Protein AF-A0A0L6UUJ6-F1 (afdb_monomer_lite)

InterPro domains:
  IPR061502 Copia/RE1/RE2-like, N-terminal domain [PF14223] (11-104)

Secondary structure (DSSP, 8-state):
------------HHHHHHHHHHHHT---HHHHHHHHHHHHTPPP-TT-HHHHHHHHHHHHHHHHHTT----HHHHHHHHHHTS-GGGHHHHHHHHTSSS---HHHHHHHHHHHHHHTT-

Foldseek 3Di:
DDDPPPPDDPDDPVRVVVVVCCVQLPLDPVNLVVLVVLLLPLADDLVCLVVSLVSLVVSQVSNVSSPNDDDQQVSLVSSLVRDDPVCVVVSVCLVPDPDRRGNVSSSVSSVVVSVVVVD

Sequence (119 aa):
MPPFLATIPSYSSKEIWKAVKERFTSSQSSNRARIFNDFLYLTFKEDAVNSFITEVQVSIKKMIDVGIDLPQDLLAYLVLFKFPASLQLLKRQIMHSDKDLKVEFTLWTVQSCSLLGEK

Radius of gyration: 21.33 Å; chains: 1; bounding box: 76×24×46 Å

pLDDT: mean 81.52, std 12.71, range [38.31, 95.31]

Structure (mmCIF, N/CA/C/O backbone):
data_AF-A0A0L6UUJ6-F1
#
_entry.id   AF-A0A0L6UUJ6-F1
#
loop_
_atom_site.group_PDB
_atom_site.id
_atom_site.type_symbol
_atom_site.label_atom_id
_atom_site.label_alt_id
_atom_site.label_comp_id
_atom_site.label_asym_id
_atom_site.label_entity_id
_atom_site.label_seq_id
_atom_site.pdbx_PDB_ins_code
_atom_site.Cartn_x
_atom_site.Cartn_y
_atom_site.Cartn_z
_atom_site.occupancy
_atom_site.B_iso_or_equiv
_atom_site.auth_seq_id
_atom_site.auth_comp_id
_atom_site.auth_asym_id
_atom_site.auth_atom_id
_atom_site.pdbx_PDB_model_num
ATOM 1 N N . MET A 1 1 ? 53.915 -10.822 -25.917 1.00 45.84 1 MET A N 1
ATOM 2 C CA . MET A 1 1 ? 53.027 -10.482 -24.784 1.00 45.84 1 MET A CA 1
ATOM 3 C C . MET A 1 1 ? 52.347 -9.157 -25.096 1.00 45.84 1 MET A C 1
ATOM 5 O O . MET A 1 1 ? 53.073 -8.177 -25.213 1.00 45.84 1 MET A O 1
ATOM 9 N N . PRO A 1 2 ? 51.022 -9.096 -25.305 1.00 47.62 2 PRO A N 1
ATOM 10 C CA . PRO A 1 2 ? 50.325 -7.821 -25.429 1.00 47.62 2 PRO A CA 1
ATOM 11 C C . PRO A 1 2 ? 49.864 -7.328 -24.043 1.00 47.62 2 PRO A C 1
ATOM 13 O O . PRO A 1 2 ? 49.449 -8.147 -23.218 1.00 47.62 2 PRO A O 1
ATOM 16 N N . PRO A 1 3 ? 49.921 -6.016 -23.757 1.00 56.72 3 PRO A N 1
ATOM 17 C CA . PRO A 1 3 ? 49.409 -5.472 -22.511 1.00 56.72 3 PRO A CA 1
ATOM 18 C C . PRO A 1 3 ? 47.881 -5.399 -22.586 1.00 56.72 3 PRO A C 1
ATOM 20 O O . PRO A 1 3 ? 47.311 -4.620 -23.347 1.00 56.72 3 PRO A O 1
ATOM 23 N N . PHE A 1 4 ? 47.213 -6.222 -21.782 1.00 51.91 4 PHE A N 1
ATOM 24 C CA . PHE A 1 4 ? 45.779 -6.129 -21.524 1.00 51.91 4 PHE A CA 1
ATOM 25 C C . PHE A 1 4 ? 45.532 -4.992 -20.524 1.00 51.91 4 PHE A C 1
ATOM 27 O O . PHE A 1 4 ? 45.278 -5.221 -19.346 1.00 51.91 4 PHE A O 1
ATOM 34 N N . LEU A 1 5 ? 45.658 -3.742 -20.971 1.00 51.81 5 LEU A N 1
ATOM 35 C CA . LEU A 1 5 ? 45.045 -2.621 -20.263 1.00 51.81 5 LEU A CA 1
ATOM 36 C C . LEU A 1 5 ? 43.655 -2.432 -20.857 1.00 51.81 5 LEU A C 1
ATOM 38 O O . LEU A 1 5 ? 43.459 -1.657 -21.790 1.00 51.81 5 LEU A O 1
ATOM 42 N N . ALA A 1 6 ? 42.695 -3.193 -20.331 1.00 52.66 6 ALA A N 1
ATOM 43 C CA . ALA A 1 6 ? 41.287 -2.907 -20.544 1.00 52.66 6 ALA A CA 1
ATOM 44 C C . ALA A 1 6 ? 41.030 -1.468 -20.078 1.00 52.66 6 ALA A C 1
ATOM 46 O O . ALA A 1 6 ? 41.135 -1.153 -18.893 1.00 52.66 6 ALA A O 1
ATOM 47 N N . THR A 1 7 ? 40.756 -0.578 -21.028 1.00 52.84 7 THR A N 1
ATOM 48 C CA . THR A 1 7 ? 40.341 0.794 -20.754 1.00 52.84 7 THR A CA 1
ATOM 49 C C . THR A 1 7 ? 39.051 0.733 -19.941 1.00 52.84 7 THR A C 1
ATOM 51 O O . THR A 1 7 ? 38.007 0.341 -20.459 1.00 52.84 7 THR A O 1
ATOM 54 N N . ILE A 1 8 ? 39.116 1.073 -18.651 1.00 58.34 8 ILE A N 1
ATOM 55 C CA . ILE A 1 8 ? 37.911 1.269 -17.842 1.00 58.34 8 ILE A CA 1
ATOM 56 C C . ILE A 1 8 ? 37.169 2.462 -18.466 1.00 58.34 8 ILE A C 1
ATOM 58 O O . ILE A 1 8 ? 37.774 3.531 -18.579 1.00 58.34 8 ILE A O 1
ATOM 62 N N . PRO A 1 9 ? 35.904 2.320 -18.905 1.00 64.69 9 PRO A N 1
ATOM 63 C CA . PRO A 1 9 ? 35.179 3.432 -19.509 1.00 64.69 9 PRO A CA 1
ATOM 64 C C . PRO A 1 9 ? 35.070 4.583 -18.503 1.00 64.69 9 PRO A C 1
ATOM 66 O O . PRO A 1 9 ? 34.636 4.372 -17.367 1.00 64.69 9 PRO A O 1
ATOM 69 N N . SER A 1 10 ? 35.457 5.803 -18.893 1.00 69.06 10 SER A N 1
ATOM 70 C CA . SER A 1 10 ? 35.226 6.987 -18.062 1.00 69.06 10 SER A CA 1
ATOM 71 C C . SER A 1 10 ? 33.749 7.372 -18.157 1.00 69.06 10 SER A C 1
ATOM 73 O O . SER A 1 10 ? 33.346 8.119 -19.048 1.00 69.06 10 SER A O 1
ATOM 75 N N . TYR A 1 11 ? 32.920 6.829 -17.273 1.00 76.69 11 TYR A N 1
ATOM 76 C CA . TYR A 1 11 ? 31.513 7.211 -17.215 1.00 76.69 11 TYR A CA 1
ATOM 77 C C . TYR A 1 11 ? 31.378 8.642 -16.694 1.00 76.69 11 TYR A C 1
ATOM 79 O O . TYR A 1 11 ? 31.932 8.992 -15.648 1.00 76.69 11 TYR A O 1
ATOM 87 N N . SER A 1 12 ? 30.610 9.475 -17.393 1.00 86.38 12 SER A N 1
ATOM 88 C CA . SER A 1 12 ? 30.222 10.781 -16.866 1.00 86.38 12 SER A CA 1
ATOM 89 C C . SER A 1 12 ? 29.319 10.610 -15.640 1.00 86.38 12 SER A C 1
ATOM 91 O O . SER A 1 12 ? 28.561 9.642 -15.526 1.00 86.38 12 SER A O 1
ATOM 93 N N . SER A 1 13 ? 29.309 11.587 -14.730 1.00 82.12 13 SER A N 1
ATOM 94 C CA . SER A 1 13 ? 28.412 11.562 -13.561 1.00 82.12 13 SER A CA 1
ATOM 95 C C . SER A 1 13 ? 26.931 11.429 -13.953 1.00 82.12 13 SER A C 1
ATOM 97 O O . SER A 1 13 ? 26.142 10.852 -13.206 1.00 82.12 13 SER A O 1
ATOM 99 N N . LYS A 1 14 ? 26.549 11.913 -15.146 1.00 85.56 14 LYS A N 1
ATOM 100 C CA . LYS A 1 14 ? 25.193 11.769 -15.699 1.00 85.56 14 LYS A CA 1
ATOM 101 C C . LYS A 1 14 ? 24.870 10.320 -16.065 1.00 85.56 14 LYS A C 1
ATOM 103 O O . LYS A 1 14 ? 23.764 9.865 -15.784 1.00 85.56 14 LYS A O 1
ATOM 108 N N . GLU A 1 15 ? 25.813 9.599 -16.663 1.00 88.50 15 GLU A N 1
ATOM 109 C CA . GLU A 1 15 ? 25.646 8.189 -17.034 1.00 88.50 15 GLU A CA 1
ATOM 110 C C . GLU A 1 15 ? 25.612 7.287 -15.804 1.00 88.50 15 GLU A C 1
ATOM 112 O O . GLU A 1 15 ? 24.761 6.406 -15.725 1.00 88.50 15 GLU A O 1
ATOM 117 N N . ILE A 1 16 ? 26.445 7.572 -14.798 1.00 86.88 16 ILE A N 1
ATOM 118 C CA . ILE A 1 16 ? 26.404 6.871 -13.508 1.00 86.88 16 ILE A CA 1
ATOM 119 C C . ILE A 1 16 ? 25.039 7.081 -12.843 1.00 86.88 16 ILE A C 1
ATOM 121 O O . ILE A 1 16 ? 24.385 6.116 -12.454 1.00 86.88 16 ILE A O 1
ATOM 125 N N . TRP A 1 17 ? 24.561 8.326 -12.759 1.00 83.94 17 TRP A N 1
ATOM 126 C CA . TRP A 1 17 ? 23.249 8.624 -12.176 1.00 83.94 17 TRP A CA 1
ATOM 127 C C . TRP A 1 17 ? 22.096 7.976 -12.953 1.00 83.94 17 TRP A C 1
ATOM 129 O O . TRP A 1 17 ? 21.130 7.501 -12.355 1.00 83.94 17 TRP A O 1
ATOM 139 N N . LYS A 1 18 ? 22.191 7.924 -14.286 1.00 85.31 18 LYS A N 1
ATOM 140 C CA . LYS A 1 18 ? 21.217 7.238 -15.141 1.00 85.31 18 LYS A CA 1
ATOM 141 C C . LYS A 1 18 ? 21.206 5.731 -14.877 1.00 85.31 18 LYS A C 1
ATOM 143 O O . LYS A 1 18 ? 20.135 5.204 -14.603 1.00 85.31 18 L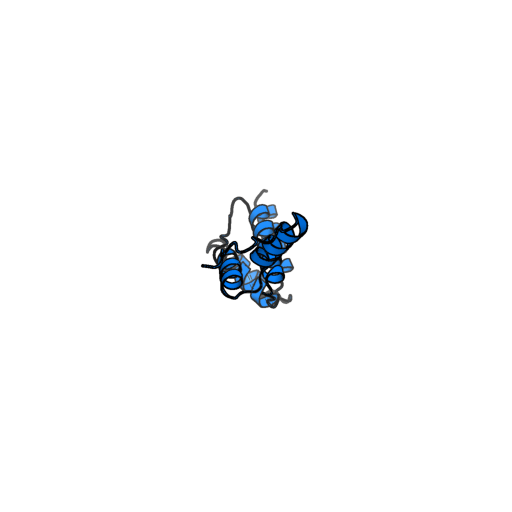YS A O 1
ATOM 148 N N . ALA A 1 19 ? 22.364 5.075 -14.871 1.00 81.69 19 ALA A N 1
ATOM 149 C CA . ALA A 1 19 ? 22.477 3.640 -14.611 1.00 81.69 19 ALA A CA 1
ATOM 150 C C . ALA A 1 19 ? 21.999 3.264 -13.197 1.00 81.69 19 ALA A C 1
ATOM 152 O O . ALA A 1 19 ? 21.345 2.240 -13.007 1.00 81.69 19 ALA A O 1
ATOM 153 N N . VAL A 1 20 ? 22.271 4.113 -12.200 1.00 78.81 20 VAL A N 1
ATOM 154 C CA . VAL A 1 20 ? 21.735 3.962 -10.839 1.00 78.81 20 VAL A CA 1
ATOM 155 C C . VAL A 1 20 ? 20.212 4.036 -10.865 1.00 78.81 20 VAL A C 1
ATOM 157 O O . VAL A 1 20 ? 19.560 3.111 -10.385 1.00 78.81 20 VAL A O 1
ATOM 160 N N . LYS A 1 21 ? 19.632 5.080 -11.471 1.00 77.62 21 LYS A N 1
ATOM 161 C CA . LYS A 1 21 ? 18.173 5.192 -11.597 1.00 77.62 21 LYS A CA 1
ATOM 162 C C . LYS A 1 21 ? 17.582 3.978 -12.302 1.00 77.62 21 LYS A C 1
ATOM 164 O O . LYS A 1 21 ? 16.724 3.342 -11.716 1.00 77.62 21 LYS A O 1
ATOM 169 N N . GLU A 1 22 ? 18.099 3.594 -13.465 1.00 79.19 22 GLU A N 1
ATOM 170 C CA . GLU A 1 22 ? 17.626 2.428 -14.226 1.00 79.19 22 GLU A CA 1
ATOM 171 C C . GLU A 1 22 ? 17.709 1.121 -13.430 1.00 79.19 22 GLU A C 1
ATOM 173 O O . GLU A 1 22 ? 16.829 0.273 -13.554 1.00 79.19 22 GLU A O 1
ATOM 178 N N . ARG A 1 23 ? 18.727 0.955 -12.576 1.00 71.19 23 ARG A N 1
ATOM 179 C CA . ARG A 1 23 ? 18.852 -0.210 -11.692 1.00 71.19 23 ARG A CA 1
ATOM 180 C C . ARG A 1 23 ? 17.814 -0.205 -10.567 1.00 71.19 23 ARG A C 1
ATOM 182 O O . ARG A 1 23 ? 17.269 -1.260 -10.255 1.00 71.19 23 ARG A O 1
ATOM 189 N N . PHE A 1 24 ? 17.535 0.948 -9.957 1.00 65.31 24 PHE A N 1
ATOM 190 C CA . PHE A 1 24 ? 16.570 1.067 -8.852 1.00 65.31 24 PHE A CA 1
ATOM 191 C C . PHE A 1 24 ? 15.109 1.168 -9.320 1.00 65.31 24 PHE A C 1
ATOM 193 O O . PHE A 1 24 ? 14.217 0.705 -8.611 1.00 65.31 24 PHE A O 1
ATOM 200 N N . THR A 1 25 ? 14.864 1.685 -10.524 1.00 66.00 25 THR A N 1
ATOM 201 C CA . THR A 1 25 ? 13.561 1.694 -11.212 1.00 66.00 25 THR A CA 1
ATOM 202 C C . THR A 1 25 ? 13.421 0.517 -12.179 1.00 66.00 25 THR A C 1
ATOM 204 O O . THR A 1 25 ? 12.563 0.526 -13.058 1.00 66.00 25 THR A O 1
ATOM 207 N N . SER A 1 26 ? 14.295 -0.488 -12.072 1.00 74.31 26 SER A N 1
ATOM 208 C CA . SER A 1 26 ? 14.299 -1.622 -12.989 1.00 74.31 26 SER A CA 1
ATOM 209 C C . SER A 1 26 ? 13.008 -2.425 -12.854 1.00 74.31 26 SER A C 1
ATOM 211 O O . SER A 1 26 ? 12.635 -2.827 -11.750 1.00 74.31 26 SER A O 1
ATOM 213 N N . SER A 1 27 ? 12.378 -2.744 -13.983 1.00 75.31 27 SER A N 1
ATOM 214 C CA . SER A 1 27 ? 11.233 -3.657 -14.072 1.00 75.31 27 SER A CA 1
ATOM 215 C C . SER A 1 27 ? 11.639 -5.140 -14.028 1.00 75.31 27 SER A C 1
ATOM 217 O O . SER A 1 27 ? 10.837 -6.024 -14.337 1.00 75.31 27 SER A O 1
ATOM 219 N N . GLN A 1 28 ? 12.884 -5.445 -13.640 1.00 84.62 28 GLN A N 1
ATOM 220 C CA . GLN A 1 28 ? 13.324 -6.820 -13.416 1.00 84.62 28 GLN A CA 1
ATOM 221 C C . GLN A 1 28 ? 12.453 -7.523 -12.368 1.00 84.62 28 GLN A C 1
ATOM 223 O O . GLN A 1 28 ? 12.009 -6.926 -11.385 1.00 84.62 28 GLN A O 1
ATOM 228 N N . SER A 1 29 ? 12.243 -8.825 -12.568 1.00 85.56 29 SER A N 1
ATOM 229 C CA . SER A 1 29 ? 11.362 -9.655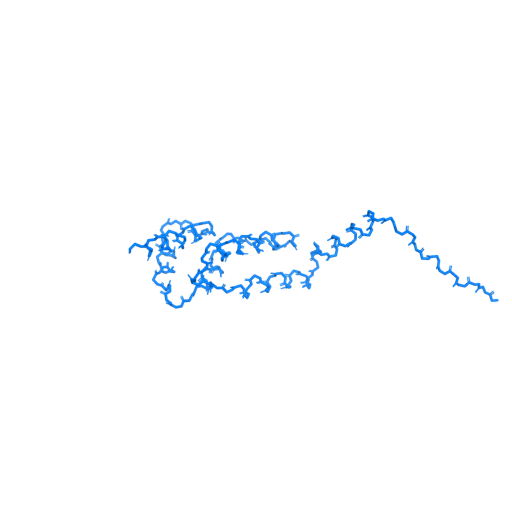 -11.740 1.00 85.56 29 SER A CA 1
ATOM 230 C C . SER A 1 29 ? 11.722 -9.623 -10.253 1.00 85.56 29 SER A C 1
ATOM 232 O O . SER A 1 29 ? 10.826 -9.536 -9.419 1.00 85.56 29 SER A O 1
ATOM 234 N N . SER A 1 30 ? 13.012 -9.626 -9.910 1.00 87.00 30 SER A N 1
ATOM 235 C CA . SER A 1 30 ? 13.486 -9.571 -8.521 1.00 87.00 30 SER A CA 1
ATOM 236 C C . SER A 1 30 ? 13.159 -8.241 -7.834 1.00 87.00 30 SER A C 1
ATOM 238 O O . SER A 1 30 ? 12.698 -8.238 -6.693 1.00 87.00 30 SER A O 1
ATOM 240 N N . ASN A 1 31 ? 13.343 -7.110 -8.524 1.00 88.94 31 ASN A N 1
ATOM 241 C CA . ASN A 1 31 ? 13.009 -5.792 -7.983 1.00 88.94 31 ASN A CA 1
ATOM 242 C C . ASN A 1 31 ? 11.493 -5.628 -7.838 1.00 88.94 31 ASN A C 1
ATOM 244 O O . ASN A 1 31 ? 11.025 -5.188 -6.792 1.00 88.94 31 ASN A O 1
ATOM 248 N N . ARG A 1 32 ? 10.727 -6.060 -8.847 1.00 91.00 32 ARG A N 1
ATOM 249 C CA . ARG A 1 32 ? 9.258 -6.093 -8.797 1.00 91.00 32 ARG A CA 1
ATOM 250 C C . ARG A 1 32 ? 8.757 -6.925 -7.617 1.00 91.00 32 ARG A C 1
ATOM 252 O O . ARG A 1 32 ? 7.955 -6.432 -6.833 1.00 91.00 32 ARG A O 1
ATOM 259 N N . ALA A 1 33 ? 9.283 -8.137 -7.436 1.00 91.88 33 ALA A N 1
ATOM 260 C CA . ALA A 1 33 ? 8.930 -8.996 -6.307 1.00 91.88 33 ALA A CA 1
ATOM 261 C C . ALA A 1 33 ? 9.261 -8.343 -4.957 1.00 91.88 33 ALA A C 1
ATOM 263 O O . ALA A 1 33 ? 8.443 -8.390 -4.045 1.00 91.88 33 ALA A O 1
ATOM 264 N N . ARG A 1 34 ? 10.422 -7.684 -4.834 1.00 93.31 34 ARG A N 1
ATOM 265 C CA . ARG A 1 34 ? 10.791 -6.944 -3.620 1.00 93.31 34 ARG A CA 1
ATOM 266 C C . ARG A 1 34 ? 9.794 -5.827 -3.309 1.00 93.31 34 ARG A C 1
ATOM 268 O O . ARG A 1 34 ? 9.262 -5.802 -2.210 1.00 93.31 34 ARG A O 1
ATOM 275 N N . ILE A 1 35 ? 9.511 -4.947 -4.271 1.00 93.94 35 ILE A N 1
ATOM 276 C CA . ILE A 1 35 ? 8.581 -3.821 -4.076 1.00 93.94 35 ILE A CA 1
ATOM 277 C C . ILE A 1 35 ? 7.166 -4.316 -3.753 1.00 93.94 35 ILE A C 1
ATOM 279 O O . ILE A 1 35 ? 6.495 -3.754 -2.888 1.00 93.94 35 ILE A O 1
ATOM 283 N N . PHE A 1 36 ? 6.719 -5.391 -4.406 1.00 94.62 36 PHE A N 1
ATOM 284 C CA . PHE A 1 36 ? 5.437 -6.011 -4.091 1.00 94.62 36 PHE A CA 1
ATOM 285 C C . PHE A 1 36 ? 5.411 -6.590 -2.672 1.00 94.62 36 PHE A C 1
ATOM 287 O O . PHE A 1 36 ? 4.452 -6.366 -1.940 1.00 94.62 36 PHE A O 1
ATOM 294 N N . ASN A 1 37 ? 6.473 -7.281 -2.251 1.00 94.69 37 ASN A N 1
ATOM 295 C CA . ASN A 1 37 ? 6.584 -7.813 -0.893 1.00 94.69 37 ASN A CA 1
ATOM 296 C C . ASN A 1 37 ? 6.601 -6.695 0.157 1.00 94.69 37 ASN A C 1
ATOM 298 O O . ASN A 1 37 ? 5.897 -6.809 1.156 1.00 94.69 37 ASN A O 1
ATOM 302 N N . ASP A 1 38 ? 7.323 -5.597 -0.084 1.00 94.31 38 ASP A N 1
ATOM 303 C CA . ASP A 1 38 ? 7.317 -4.423 0.798 1.00 94.31 38 ASP A CA 1
ATOM 304 C C . ASP A 1 38 ? 5.887 -3.880 0.976 1.00 94.31 38 ASP A C 1
ATOM 306 O O . ASP A 1 38 ? 5.469 -3.564 2.091 1.00 94.31 38 ASP A O 1
ATOM 310 N N . PHE A 1 39 ? 5.097 -3.840 -0.106 1.00 95.31 39 PHE A N 1
ATOM 311 C CA . PHE A 1 39 ? 3.678 -3.494 -0.025 1.00 95.31 39 PHE A CA 1
ATOM 312 C C . PHE A 1 39 ? 2.872 -4.536 0.757 1.00 95.31 39 PHE A C 1
ATOM 314 O O . PHE A 1 39 ? 2.068 -4.152 1.603 1.00 95.31 39 PHE A O 1
ATOM 321 N N . LEU A 1 40 ? 3.063 -5.839 0.525 1.00 93.88 40 LEU A N 1
ATOM 322 C CA . LEU A 1 40 ? 2.327 -6.904 1.220 1.00 93.88 40 LEU A CA 1
ATOM 323 C C . LEU A 1 40 ? 2.563 -6.895 2.735 1.00 93.88 40 LEU A C 1
ATOM 325 O O . LEU A 1 40 ? 1.597 -7.031 3.487 1.00 93.88 40 LEU A O 1
ATOM 329 N N . TYR A 1 41 ? 3.798 -6.660 3.179 1.00 93.62 41 TYR A N 1
ATOM 330 C CA . TYR A 1 41 ? 4.175 -6.638 4.597 1.00 93.62 41 TYR A CA 1
ATOM 331 C C . TYR A 1 41 ? 3.916 -5.305 5.306 1.00 93.62 41 TYR A C 1
ATOM 333 O O . TYR A 1 41 ? 4.161 -5.193 6.504 1.00 93.62 41 TYR A O 1
ATOM 341 N N . LEU A 1 42 ? 3.397 -4.297 4.602 1.00 93.50 42 LEU A N 1
ATOM 342 C CA . LEU A 1 42 ? 2.970 -3.043 5.215 1.00 93.50 42 LEU A CA 1
ATOM 343 C C . LEU A 1 42 ? 1.855 -3.314 6.240 1.00 93.50 42 LEU A C 1
ATOM 345 O O . LEU A 1 42 ? 0.794 -3.836 5.877 1.00 93.50 42 LEU A O 1
ATOM 349 N N . THR A 1 43 ? 2.109 -2.953 7.498 1.00 91.19 43 THR A N 1
ATOM 350 C CA . THR A 1 43 ? 1.240 -3.223 8.654 1.00 91.19 43 THR A CA 1
ATOM 351 C C . THR A 1 43 ? 0.418 -1.995 9.026 1.00 91.19 43 THR A C 1
ATOM 353 O O . THR A 1 43 ? 0.920 -0.873 9.003 1.00 91.19 43 THR A O 1
ATOM 356 N N . PHE A 1 44 ? -0.843 -2.209 9.402 1.00 89.75 44 PHE A N 1
ATOM 357 C CA . PHE A 1 44 ? -1.697 -1.149 9.929 1.00 89.75 44 PHE A CA 1
ATOM 358 C C . PHE A 1 44 ? -1.210 -0.661 11.300 1.00 89.75 44 PHE A C 1
ATOM 360 O O . PHE A 1 44 ? -0.920 -1.473 12.177 1.00 89.75 44 PHE A O 1
ATOM 367 N N . LYS A 1 45 ? -1.144 0.660 11.483 1.00 86.56 45 LYS A N 1
ATOM 368 C CA . LYS A 1 45 ? -0.756 1.314 12.741 1.00 86.56 45 LYS A CA 1
ATOM 369 C C . LYS A 1 45 ? -1.970 2.059 13.293 1.00 86.56 45 LYS A C 1
ATOM 371 O O . LYS A 1 45 ? -2.356 3.081 12.727 1.00 86.56 45 LYS A O 1
ATOM 376 N N . GLU A 1 46 ? -2.593 1.522 14.344 1.00 80.69 46 GLU A N 1
ATOM 377 C CA . GLU A 1 46 ? -3.827 2.079 14.929 1.00 80.69 46 GLU A CA 1
ATOM 378 C C . GLU A 1 46 ? -3.619 3.498 15.490 1.00 80.69 46 GLU A C 1
ATOM 380 O O . GLU A 1 46 ? -4.502 4.340 15.378 1.00 80.69 46 GLU A O 1
ATOM 385 N N . ASP A 1 47 ? -2.430 3.783 16.018 1.00 85.06 47 ASP A N 1
ATOM 386 C CA . ASP A 1 47 ? -2.010 5.068 16.585 1.00 85.06 47 ASP A CA 1
ATOM 387 C C . ASP A 1 47 ? -1.540 6.090 15.532 1.00 85.06 47 ASP A C 1
ATOM 389 O O . ASP A 1 47 ? -1.328 7.261 15.843 1.00 85.06 47 ASP A O 1
ATOM 393 N N . ALA A 1 48 ? -1.371 5.665 14.275 1.00 87.00 48 ALA A N 1
ATOM 394 C CA . ALA A 1 48 ? -0.780 6.477 13.213 1.00 87.00 48 ALA A CA 1
ATOM 395 C C . ALA A 1 48 ? -1.475 6.268 11.857 1.00 87.00 48 ALA A C 1
ATOM 397 O O . ALA A 1 48 ? -0.829 6.043 10.827 1.00 87.00 48 ALA A O 1
ATOM 398 N N . VAL A 1 49 ? -2.805 6.384 11.843 1.00 86.62 49 VAL A N 1
ATOM 399 C CA . VAL A 1 49 ? -3.652 6.166 10.657 1.00 86.62 49 VAL A CA 1
ATOM 400 C C . VAL A 1 49 ? -3.226 7.024 9.455 1.00 86.62 49 VAL A C 1
ATOM 402 O O . VAL A 1 49 ? -3.076 6.504 8.349 1.00 86.62 49 VAL A O 1
ATOM 405 N N . ASN A 1 50 ? -2.944 8.315 9.663 1.00 86.31 50 ASN A N 1
ATOM 406 C CA . ASN A 1 50 ? -2.470 9.222 8.604 1.00 86.31 50 ASN A CA 1
ATOM 407 C C . ASN A 1 50 ? -1.152 8.748 7.967 1.00 86.31 50 ASN A C 1
ATOM 409 O O . ASN A 1 50 ? -0.973 8.801 6.744 1.00 86.31 50 ASN A O 1
ATOM 413 N N . SER A 1 51 ? -0.227 8.266 8.800 1.00 90.19 51 SER A N 1
ATOM 414 C CA . SER A 1 51 ? 1.056 7.728 8.347 1.00 90.19 51 SER A CA 1
ATOM 415 C C . SER A 1 51 ? 0.839 6.459 7.533 1.00 90.19 51 SER A C 1
ATOM 417 O O . SER A 1 51 ? 1.387 6.345 6.441 1.00 90.19 51 SER A O 1
ATOM 419 N N . PHE A 1 52 ? -0.031 5.555 7.993 1.00 90.94 52 PHE A N 1
ATOM 420 C CA . PHE A 1 52 ? -0.399 4.354 7.244 1.00 90.94 52 PHE A CA 1
ATOM 421 C C . PHE A 1 52 ? -0.997 4.687 5.867 1.00 90.94 52 PHE A C 1
ATOM 423 O O . PHE A 1 52 ? -0.577 4.116 4.861 1.00 90.94 52 PHE A O 1
ATOM 430 N N . ILE A 1 53 ? -1.928 5.645 5.791 1.00 88.94 53 ILE A N 1
ATOM 431 C CA . ILE A 1 53 ? -2.529 6.090 4.521 1.00 88.94 53 ILE A CA 1
ATOM 432 C C . ILE A 1 53 ? -1.445 6.579 3.553 1.00 88.94 53 ILE A C 1
ATOM 434 O O . ILE A 1 53 ? -1.422 6.185 2.384 1.00 88.94 53 ILE A O 1
ATOM 438 N N . THR A 1 54 ? -0.517 7.395 4.050 1.00 92.44 54 THR A N 1
ATOM 439 C CA . THR A 1 54 ? 0.599 7.923 3.256 1.00 92.44 54 THR A CA 1
ATOM 440 C C . THR A 1 54 ? 1.531 6.802 2.790 1.00 92.44 54 THR A C 1
ATOM 442 O O . THR A 1 54 ? 1.893 6.748 1.614 1.00 92.44 54 THR A O 1
ATOM 445 N N . GLU A 1 55 ? 1.889 5.873 3.678 1.00 94.12 55 GLU A N 1
ATOM 446 C CA . GLU A 1 55 ? 2.734 4.714 3.368 1.00 94.12 55 GLU A CA 1
ATOM 447 C C . GLU A 1 55 ? 2.096 3.832 2.279 1.00 94.12 55 GLU A C 1
ATOM 449 O O . GLU A 1 55 ? 2.786 3.417 1.342 1.00 94.12 55 GLU A O 1
ATOM 454 N N . VAL A 1 56 ? 0.779 3.600 2.339 1.00 93.62 56 VAL A N 1
ATOM 455 C CA . VAL A 1 56 ? 0.025 2.861 1.313 1.00 93.62 56 VAL A CA 1
ATOM 456 C C . VAL A 1 56 ? 0.075 3.586 -0.032 1.00 93.62 56 VAL A C 1
ATOM 458 O O . VAL A 1 56 ? 0.434 2.974 -1.039 1.00 93.62 56 VAL A O 1
ATOM 461 N N . GLN A 1 57 ? -0.220 4.888 -0.070 1.00 93.25 57 GLN A N 1
ATOM 462 C CA . GLN A 1 57 ? -0.194 5.675 -1.311 1.00 93.25 57 GLN A CA 1
ATOM 463 C C . GLN A 1 57 ? 1.199 5.704 -1.954 1.00 93.25 57 GLN A C 1
ATOM 465 O O . GLN A 1 57 ? 1.332 5.537 -3.168 1.00 93.25 57 GLN A O 1
ATOM 470 N N . VAL A 1 58 ? 2.249 5.892 -1.149 1.00 94.50 58 VAL A N 1
ATOM 471 C CA . VAL A 1 58 ? 3.643 5.873 -1.618 1.00 94.50 58 VAL A CA 1
ATOM 472 C C . VAL A 1 58 ? 4.019 4.492 -2.152 1.00 94.50 58 VAL A C 1
ATOM 474 O O . VAL A 1 58 ? 4.674 4.395 -3.188 1.00 94.50 58 VAL A O 1
ATOM 477 N N . SER A 1 59 ? 3.593 3.422 -1.484 1.00 94.62 59 SER A N 1
ATOM 478 C CA . SER A 1 59 ? 3.895 2.052 -1.908 1.00 94.62 59 SER A CA 1
ATOM 479 C C . SER A 1 59 ? 3.190 1.679 -3.213 1.00 94.62 59 SER A C 1
ATOM 481 O O . SER A 1 59 ? 3.805 1.055 -4.073 1.00 94.62 59 SER A O 1
ATOM 483 N N . ILE A 1 60 ? 1.948 2.131 -3.419 1.00 94.00 60 ILE A N 1
ATOM 484 C CA . ILE A 1 60 ? 1.234 1.962 -4.695 1.00 94.00 60 ILE A CA 1
ATOM 485 C C . ILE A 1 60 ? 1.968 2.679 -5.832 1.00 94.00 60 ILE A C 1
ATOM 487 O O . ILE A 1 60 ? 2.190 2.079 -6.880 1.00 94.00 60 ILE A O 1
ATOM 491 N N . LYS A 1 61 ? 2.424 3.921 -5.618 1.00 93.25 61 LYS A N 1
ATOM 492 C CA . LYS A 1 61 ? 3.229 4.642 -6.622 1.00 93.25 61 LYS A CA 1
ATOM 493 C C . LYS A 1 61 ? 4.509 3.883 -6.977 1.00 93.25 61 LYS A C 1
ATOM 495 O O . LYS A 1 61 ? 4.779 3.673 -8.152 1.00 93.25 61 LYS A O 1
ATOM 500 N N . LYS A 1 62 ? 5.237 3.378 -5.974 1.00 92.12 62 LYS A N 1
ATOM 501 C CA . LYS A 1 62 ? 6.448 2.568 -6.194 1.00 92.12 62 LYS A CA 1
ATOM 502 C C . LYS A 1 62 ? 6.175 1.292 -6.991 1.00 92.12 62 LYS A C 1
ATOM 504 O O . LYS A 1 62 ? 7.011 0.908 -7.801 1.00 92.12 62 LYS A O 1
ATOM 509 N N . MET A 1 63 ? 5.038 0.627 -6.762 1.00 94.19 63 MET A N 1
ATOM 510 C CA . MET A 1 63 ? 4.624 -0.541 -7.550 1.00 94.19 63 MET A CA 1
ATOM 511 C C . MET A 1 63 ? 4.424 -0.170 -9.025 1.00 94.19 63 MET A C 1
ATOM 513 O O . MET A 1 63 ? 4.981 -0.839 -9.897 1.00 94.19 63 MET A O 1
ATOM 517 N N . ILE A 1 64 ? 3.719 0.931 -9.299 1.00 91.62 64 ILE A N 1
ATOM 518 C CA . ILE A 1 64 ? 3.506 1.440 -10.662 1.00 91.62 64 ILE A CA 1
ATOM 519 C C . ILE A 1 64 ? 4.847 1.787 -11.324 1.00 91.62 64 ILE A C 1
ATOM 521 O O . ILE A 1 64 ? 5.089 1.372 -12.457 1.00 91.62 64 ILE A O 1
ATOM 525 N N . ASP A 1 65 ? 5.755 2.449 -10.600 1.00 89.44 65 ASP A N 1
ATOM 526 C CA . ASP A 1 65 ? 7.078 2.848 -11.104 1.00 89.44 65 ASP A CA 1
ATOM 527 C C . ASP A 1 65 ? 7.939 1.654 -11.563 1.00 89.44 65 ASP A C 1
ATOM 529 O O . ASP A 1 65 ? 8.786 1.805 -12.444 1.00 89.44 65 ASP A O 1
ATOM 533 N N . VAL A 1 66 ? 7.725 0.456 -11.001 1.00 90.25 66 VAL A N 1
ATOM 534 C CA . VAL A 1 66 ? 8.413 -0.785 -11.413 1.00 90.25 66 VAL A CA 1
ATOM 535 C C . VAL A 1 66 ? 7.582 -1.664 -12.361 1.00 90.25 66 VAL A C 1
ATOM 537 O O . VAL A 1 66 ? 7.972 -2.797 -12.657 1.00 90.25 66 VAL A O 1
ATOM 540 N N . GLY A 1 67 ? 6.447 -1.168 -12.861 1.00 89.44 67 GLY A N 1
ATOM 541 C CA . GLY A 1 67 ? 5.576 -1.876 -13.807 1.00 89.44 67 GLY A CA 1
ATOM 542 C C . GLY A 1 67 ? 4.664 -2.923 -13.159 1.00 89.44 67 GLY A C 1
ATOM 543 O O . GLY A 1 67 ? 4.385 -3.970 -13.750 1.00 89.44 67 GLY A O 1
ATOM 544 N N . ILE A 1 68 ? 4.250 -2.700 -11.913 1.00 92.56 68 ILE A N 1
ATOM 545 C CA . ILE A 1 68 ? 3.177 -3.445 -11.248 1.00 92.56 68 ILE A CA 1
ATOM 546 C C . ILE A 1 68 ? 1.963 -2.521 -11.193 1.00 92.56 68 ILE A C 1
ATOM 548 O O . ILE A 1 68 ? 1.830 -1.707 -10.282 1.00 92.56 68 ILE A O 1
ATOM 552 N N . ASP A 1 69 ? 1.097 -2.648 -12.193 1.00 93.12 69 ASP A N 1
ATOM 553 C CA . ASP A 1 69 ? -0.169 -1.926 -12.264 1.00 93.12 69 ASP A CA 1
ATOM 554 C C . ASP A 1 69 ? -1.308 -2.900 -11.949 1.00 93.12 69 ASP A C 1
ATOM 556 O O . ASP A 1 69 ? -1.529 -3.872 -12.677 1.00 93.12 69 ASP A O 1
ATOM 560 N N . LEU A 1 70 ? -1.954 -2.700 -10.801 1.00 92.44 70 LEU A N 1
ATOM 561 C CA . LEU A 1 70 ? -3.031 -3.553 -10.310 1.00 92.44 70 LEU A CA 1
ATOM 562 C C . LEU A 1 70 ? -4.363 -2.795 -10.375 1.00 92.44 70 LEU A C 1
ATOM 564 O O . LEU A 1 70 ? -4.408 -1.617 -10.012 1.00 92.44 70 LEU A O 1
ATOM 568 N N . PRO A 1 71 ? -5.462 -3.475 -10.742 1.00 92.56 71 PRO A N 1
ATOM 569 C CA . PRO A 1 71 ? -6.812 -2.936 -10.624 1.00 92.56 71 PRO A CA 1
ATOM 570 C C . PRO A 1 71 ? -7.108 -2.338 -9.236 1.00 92.56 71 PRO A C 1
ATOM 572 O O . PRO A 1 71 ? -6.661 -2.851 -8.203 1.00 92.56 71 PRO A O 1
ATOM 575 N N . GLN A 1 72 ? -7.864 -1.235 -9.204 1.00 87.56 72 GLN A N 1
ATOM 576 C CA . GLN A 1 72 ? -8.128 -0.483 -7.967 1.00 87.56 72 GLN A CA 1
ATOM 577 C C . GLN A 1 72 ? -8.899 -1.285 -6.913 1.00 87.56 72 GLN A C 1
ATOM 579 O O . GLN A 1 72 ? -8.674 -1.086 -5.721 1.00 87.56 72 GLN A O 1
ATOM 584 N N . ASP A 1 73 ? -9.783 -2.177 -7.342 1.00 85.12 73 ASP A N 1
ATOM 585 C CA . ASP A 1 73 ? -10.557 -3.089 -6.501 1.00 85.12 73 ASP A CA 1
ATOM 586 C C . ASP A 1 73 ? -9.658 -4.125 -5.819 1.00 85.12 73 ASP A C 1
ATOM 588 O O . ASP A 1 73 ? -9.754 -4.325 -4.606 1.00 85.12 73 ASP A O 1
ATOM 592 N N . LEU A 1 74 ? -8.705 -4.706 -6.553 1.00 90.75 74 LEU A N 1
ATOM 593 C CA . LEU A 1 74 ? -7.708 -5.613 -5.980 1.00 90.75 74 LEU A CA 1
ATOM 594 C C . LEU A 1 74 ? -6.794 -4.893 -4.987 1.00 90.75 74 LEU A C 1
ATOM 596 O O . LEU A 1 74 ? -6.524 -5.418 -3.906 1.00 90.75 74 LEU A O 1
ATOM 600 N N . LEU A 1 75 ? -6.345 -3.676 -5.307 1.00 91.75 75 LEU A N 1
ATOM 601 C CA . LEU A 1 75 ? -5.556 -2.867 -4.374 1.00 91.75 75 LEU A CA 1
ATOM 602 C C . LEU A 1 75 ? -6.347 -2.531 -3.106 1.00 91.75 75 LEU A C 1
ATOM 604 O O . LEU A 1 75 ? -5.811 -2.637 -2.003 1.00 91.75 75 LEU A O 1
ATOM 608 N N . ALA A 1 76 ? -7.617 -2.153 -3.242 1.00 88.88 76 ALA A N 1
ATOM 609 C CA . ALA A 1 76 ? -8.485 -1.863 -2.109 1.00 88.88 76 ALA A CA 1
ATOM 610 C C . ALA A 1 76 ? -8.683 -3.100 -1.223 1.00 88.88 76 ALA A C 1
ATOM 612 O O . ALA A 1 76 ? -8.555 -3.011 -0.002 1.00 88.88 76 ALA A O 1
ATOM 613 N N . TYR A 1 77 ? -8.893 -4.266 -1.834 1.00 89.69 77 TYR A N 1
ATOM 614 C CA . TYR A 1 77 ? -8.970 -5.537 -1.124 1.00 89.69 77 TYR A CA 1
ATOM 615 C C . TYR A 1 77 ? -7.669 -5.843 -0.366 1.00 89.69 77 TYR A C 1
ATOM 617 O O . TYR A 1 77 ? -7.703 -6.125 0.829 1.00 89.69 77 TYR A O 1
ATOM 625 N N . LEU A 1 78 ? -6.502 -5.690 -1.001 1.00 91.81 78 LEU A N 1
ATOM 626 C CA . LEU A 1 78 ? -5.203 -5.885 -0.342 1.00 91.81 78 LEU A CA 1
ATOM 627 C C . LEU A 1 78 ? -4.995 -4.936 0.846 1.00 91.81 78 LEU A C 1
ATOM 629 O O . LEU A 1 78 ? -4.430 -5.345 1.859 1.00 91.81 78 LEU A O 1
ATOM 633 N N . VAL A 1 79 ? -5.463 -3.688 0.755 1.00 91.38 79 VAL A N 1
ATOM 634 C CA . VAL A 1 79 ? -5.413 -2.731 1.871 1.00 91.38 79 VAL A CA 1
ATOM 635 C C . VAL A 1 79 ? -6.354 -3.153 3.001 1.00 91.38 79 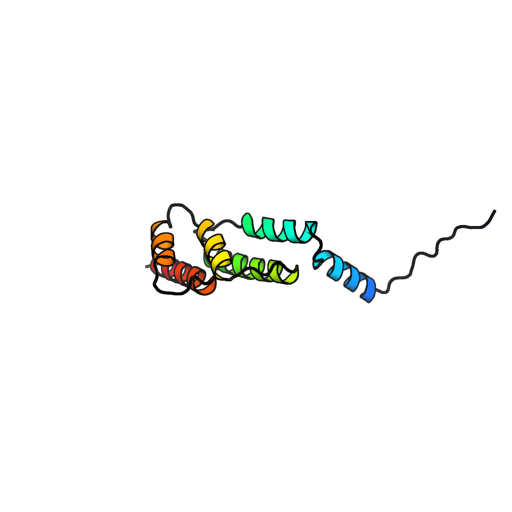VAL A C 1
ATOM 637 O O . VAL A 1 79 ? -5.939 -3.158 4.158 1.00 91.38 79 VAL A O 1
ATOM 640 N N . LEU A 1 80 ? -7.581 -3.581 2.692 1.00 88.94 80 LEU A N 1
ATOM 641 C CA . LEU A 1 80 ? -8.532 -4.086 3.690 1.00 88.94 80 LEU A CA 1
ATOM 642 C C . LEU A 1 80 ? -7.990 -5.300 4.452 1.00 88.94 80 LEU A C 1
ATOM 644 O O . LEU A 1 80 ? -8.231 -5.439 5.653 1.00 88.94 80 LEU A O 1
ATOM 648 N N . PHE A 1 81 ? -7.227 -6.174 3.795 1.00 89.38 81 PHE A N 1
ATOM 649 C CA . PHE A 1 81 ? -6.613 -7.333 4.453 1.00 89.38 81 PHE A CA 1
ATOM 650 C C . PHE A 1 81 ? -5.619 -6.949 5.547 1.00 89.38 81 PHE A C 1
ATOM 652 O O . PHE A 1 81 ? -5.435 -7.719 6.487 1.00 89.38 81 PHE A O 1
ATOM 659 N N . LYS A 1 82 ? -5.057 -5.739 5.488 1.00 90.06 82 LYS A N 1
ATOM 660 C CA . LYS A 1 82 ? -4.089 -5.242 6.471 1.00 90.06 82 LYS A CA 1
ATOM 661 C C . LYS A 1 82 ? -4.721 -4.822 7.787 1.00 90.06 82 LYS A C 1
ATOM 663 O O . LYS A 1 82 ? -3.995 -4.711 8.771 1.00 90.06 82 LYS A O 1
ATOM 668 N N . PHE A 1 83 ? -6.033 -4.559 7.835 1.00 88.88 83 PHE A N 1
ATOM 669 C CA . PHE A 1 83 ? -6.610 -4.071 9.087 1.00 88.88 83 PHE A CA 1
ATOM 670 C C . PHE A 1 83 ? -6.708 -5.190 10.129 1.00 88.88 83 PHE A C 1
ATOM 672 O O . PHE A 1 83 ? -7.053 -6.330 9.781 1.00 88.88 83 PHE A O 1
ATOM 679 N N . PRO A 1 84 ? -6.468 -4.866 11.406 1.00 89.00 84 PRO A N 1
ATOM 680 C CA . PRO A 1 84 ? -6.612 -5.798 12.512 1.00 89.00 84 PRO A CA 1
ATOM 681 C C . PRO A 1 84 ? -8.058 -6.276 12.698 1.00 89.00 84 PRO A C 1
ATOM 683 O O . PRO A 1 84 ? -9.015 -5.742 12.129 1.00 89.00 84 PRO A O 1
ATOM 686 N N . ALA A 1 85 ? -8.220 -7.310 13.528 1.00 86.44 85 ALA A N 1
ATOM 687 C CA . ALA A 1 85 ? -9.526 -7.875 13.858 1.00 86.44 85 ALA A CA 1
ATOM 688 C C . ALA A 1 85 ? -10.457 -6.874 14.580 1.00 86.44 85 ALA A C 1
ATOM 690 O O . ALA A 1 85 ? -11.677 -6.993 14.481 1.00 86.44 85 ALA A O 1
ATOM 691 N N . SER A 1 86 ? -9.896 -5.861 15.244 1.00 84.50 86 SER A N 1
ATOM 692 C CA . SER A 1 86 ? -10.634 -4.743 15.851 1.00 84.50 86 SER A CA 1
ATOM 693 C C . SER A 1 86 ? -11.484 -3.975 14.827 1.00 84.50 86 SER A C 1
ATOM 695 O O . SER A 1 86 ? -12.566 -3.498 15.157 1.00 84.50 86 SER A O 1
ATOM 697 N N . LEU A 1 87 ? -11.062 -3.924 13.557 1.00 84.56 87 LEU A N 1
ATOM 698 C CA . LEU A 1 87 ? -11.732 -3.182 12.481 1.00 84.56 87 LEU A CA 1
ATOM 699 C C . LEU A 1 87 ? -12.605 -4.061 11.567 1.00 84.56 87 LEU A C 1
ATOM 701 O O . LEU A 1 87 ? -12.952 -3.661 10.456 1.00 84.56 87 LEU A O 1
ATOM 705 N N . GLN A 1 88 ? -12.994 -5.264 12.000 1.00 83.94 88 GLN A N 1
ATOM 706 C CA . GLN A 1 88 ? -13.790 -6.188 11.172 1.00 83.94 88 GLN A CA 1
ATOM 707 C C . GLN A 1 88 ? -15.160 -5.627 10.775 1.00 83.94 88 GLN A C 1
ATOM 709 O O . GLN A 1 88 ? -15.624 -5.862 9.658 1.00 83.94 88 GLN A O 1
ATOM 714 N N . LEU A 1 89 ? -15.799 -4.853 11.657 1.00 84.69 89 LEU A N 1
ATOM 715 C CA . LEU A 1 89 ? -17.066 -4.197 11.335 1.00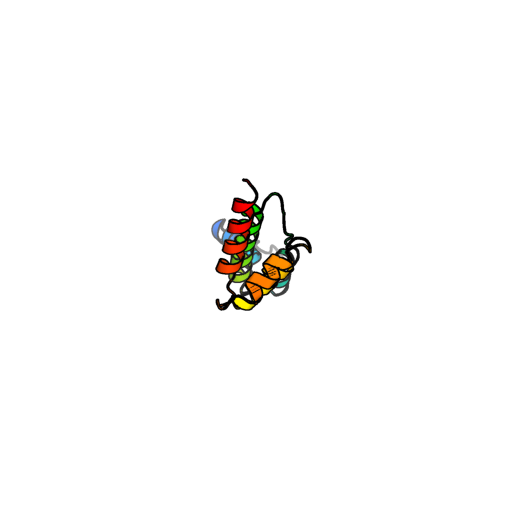 84.69 89 LEU A CA 1
ATOM 716 C C . LEU A 1 89 ? -16.888 -3.182 10.197 1.00 84.69 89 LEU A C 1
ATOM 718 O O . LEU A 1 89 ? -17.671 -3.181 9.249 1.00 84.69 89 LEU A O 1
ATOM 722 N N . LEU A 1 90 ? -15.812 -2.394 10.254 1.00 83.31 90 LEU A N 1
ATOM 723 C CA . LEU A 1 90 ? -15.460 -1.425 9.221 1.00 83.31 90 LEU A CA 1
ATOM 724 C C . LEU A 1 90 ? -15.174 -2.113 7.881 1.00 83.31 90 LEU A C 1
ATOM 726 O O . LEU A 1 90 ? -15.700 -1.695 6.852 1.00 83.31 90 LEU A O 1
ATOM 730 N N . LYS A 1 91 ? -14.409 -3.218 7.893 1.00 84.69 91 LYS A N 1
ATOM 731 C CA . LYS A 1 91 ? -14.177 -4.039 6.691 1.00 84.69 91 LYS A CA 1
ATOM 732 C C . LYS A 1 91 ? -15.496 -4.458 6.049 1.00 84.69 91 LYS A C 1
ATOM 734 O O . LYS A 1 91 ? -15.665 -4.305 4.845 1.00 84.69 91 LYS A O 1
ATOM 739 N N . ARG A 1 92 ? -16.438 -4.958 6.854 1.00 84.19 92 ARG A N 1
ATOM 740 C CA . ARG A 1 92 ? -17.758 -5.397 6.386 1.00 84.19 92 ARG A CA 1
ATOM 741 C C . ARG A 1 92 ? -18.551 -4.238 5.776 1.00 84.19 92 ARG A C 1
ATOM 743 O O . ARG A 1 92 ? -19.119 -4.405 4.704 1.00 84.19 92 ARG A O 1
ATOM 750 N N . GLN A 1 93 ? -18.556 -3.069 6.413 1.00 82.06 93 GLN A N 1
ATOM 751 C CA . GLN A 1 93 ? -19.244 -1.881 5.892 1.00 82.06 93 GLN A CA 1
ATOM 752 C C . GLN A 1 93 ? -18.676 -1.415 4.549 1.00 82.06 93 GLN A C 1
ATOM 754 O O . GLN A 1 93 ? -19.445 -1.078 3.656 1.00 82.06 93 GLN A O 1
ATOM 759 N N . ILE A 1 94 ? -17.351 -1.428 4.391 1.00 83.31 94 ILE A N 1
ATOM 760 C CA . ILE A 1 94 ? -16.697 -1.049 3.132 1.00 83.31 94 ILE A CA 1
ATOM 761 C C . ILE A 1 94 ? -17.012 -2.077 2.034 1.00 83.31 94 ILE A C 1
ATOM 763 O O . ILE A 1 94 ? -17.392 -1.696 0.931 1.00 83.31 94 ILE A O 1
ATOM 767 N N . MET A 1 95 ? -16.913 -3.374 2.346 1.00 82.31 95 MET A N 1
ATOM 768 C CA . MET A 1 95 ? -17.157 -4.472 1.396 1.00 82.31 95 MET A CA 1
ATOM 769 C C . MET A 1 95 ? -18.608 -4.563 0.911 1.00 82.31 95 MET A C 1
ATOM 771 O O . MET A 1 95 ? -18.840 -4.991 -0.214 1.00 82.31 95 MET A O 1
ATOM 775 N N . HIS A 1 96 ? -19.575 -4.204 1.756 1.00 79.12 96 HIS A N 1
ATOM 776 C CA . HIS A 1 96 ? -21.003 -4.229 1.419 1.00 79.12 96 HIS A CA 1
ATOM 777 C C . HIS A 1 96 ? -21.570 -2.846 1.095 1.00 79.12 96 HIS A C 1
ATOM 779 O O . HIS A 1 96 ? -22.787 -2.686 1.054 1.00 79.12 96 HIS A O 1
ATOM 785 N N . SER A 1 97 ? -20.723 -1.834 0.902 1.00 75.50 97 SER A N 1
ATOM 786 C CA . SER A 1 97 ? -21.213 -0.553 0.403 1.00 75.50 97 SER A CA 1
ATOM 787 C C . SER A 1 97 ? -21.608 -0.698 -1.068 1.00 75.50 97 SER A C 1
ATOM 789 O O . SER A 1 97 ? -20.885 -1.336 -1.827 1.00 75.50 97 SER A O 1
ATOM 791 N N . ASP A 1 98 ? -22.689 -0.046 -1.499 1.00 66.31 98 ASP A N 1
ATOM 792 C CA . ASP A 1 98 ? -23.096 0.018 -2.917 1.00 66.31 98 ASP A CA 1
ATOM 793 C C . ASP A 1 98 ? -22.132 0.857 -3.791 1.00 66.31 98 ASP A C 1
ATOM 795 O O . ASP A 1 98 ? -22.459 1.250 -4.910 1.00 66.31 98 ASP A O 1
ATOM 799 N N . LYS A 1 99 ? -20.948 1.198 -3.270 1.00 73.38 99 LYS A N 1
ATOM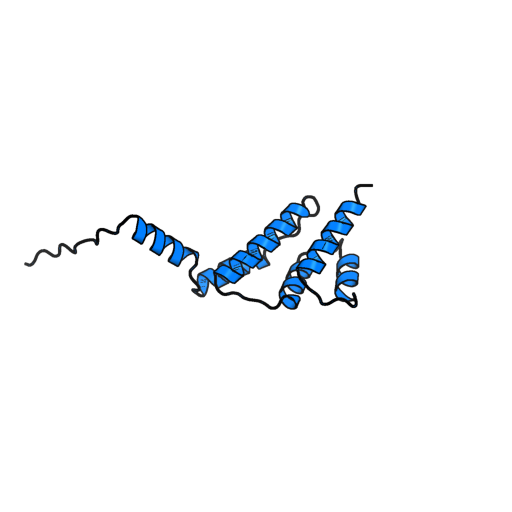 800 C CA . LYS A 1 99 ? -19.928 1.992 -3.954 1.00 73.38 99 LYS A CA 1
ATOM 801 C C . LYS A 1 99 ? -18.857 1.071 -4.518 1.00 73.38 99 LYS A C 1
ATOM 803 O O . LYS A 1 99 ? -18.436 0.128 -3.852 1.00 73.38 99 LYS A O 1
ATOM 808 N N . ASP A 1 100 ? -18.352 1.413 -5.703 1.00 74.94 100 ASP A N 1
ATOM 809 C CA . ASP A 1 100 ? -17.193 0.736 -6.283 1.00 74.94 100 ASP A CA 1
ATOM 810 C C . ASP A 1 100 ? -16.036 0.705 -5.280 1.00 74.94 100 ASP A C 1
ATOM 812 O O . ASP A 1 100 ? -15.597 1.746 -4.770 1.00 74.94 100 ASP A O 1
ATOM 816 N N . LEU A 1 101 ? -15.522 -0.495 -5.017 1.00 75.00 101 LEU A N 1
ATOM 817 C CA . LEU A 1 101 ? -14.424 -0.689 -4.090 1.00 75.00 101 LEU A CA 1
ATOM 818 C C . LEU A 1 101 ? -13.146 -0.082 -4.684 1.00 75.00 101 LEU A C 1
ATOM 820 O O . LEU A 1 101 ? -12.504 -0.657 -5.557 1.00 75.00 101 LEU A O 1
ATOM 824 N N . LYS A 1 102 ? -12.782 1.108 -4.206 1.00 80.12 102 LYS A N 1
ATOM 825 C CA . LYS A 1 102 ? -11.579 1.840 -4.621 1.00 80.12 102 LYS A CA 1
ATOM 826 C C . LYS A 1 102 ? -10.671 2.091 -3.427 1.00 80.12 102 LYS A C 1
ATOM 828 O O . LYS A 1 102 ? -11.132 2.255 -2.292 1.00 80.12 102 LYS A O 1
ATOM 833 N N . VAL A 1 103 ? -9.366 2.169 -3.690 1.00 75.12 103 VAL A N 1
ATOM 834 C CA . VAL A 1 103 ? -8.352 2.472 -2.665 1.00 75.12 103 VAL A CA 1
ATOM 835 C C . VAL A 1 103 ? -8.679 3.789 -1.968 1.00 75.12 103 VAL A C 1
ATOM 837 O O . VAL A 1 103 ? -8.657 3.861 -0.745 1.00 75.12 103 VAL A O 1
ATOM 840 N N . GLU A 1 104 ? -9.057 4.810 -2.736 1.00 80.25 104 GLU A N 1
ATOM 841 C CA . GLU A 1 104 ? -9.433 6.121 -2.206 1.00 80.25 104 GLU A CA 1
ATOM 842 C C . GLU A 1 104 ? -10.619 6.035 -1.238 1.00 80.25 104 GLU A C 1
ATOM 844 O O . GLU A 1 104 ? -10.542 6.560 -0.130 1.00 80.25 104 GLU A O 1
ATOM 849 N N . PHE A 1 105 ? -11.675 5.300 -1.603 1.00 76.62 105 PHE A N 1
ATOM 850 C CA . 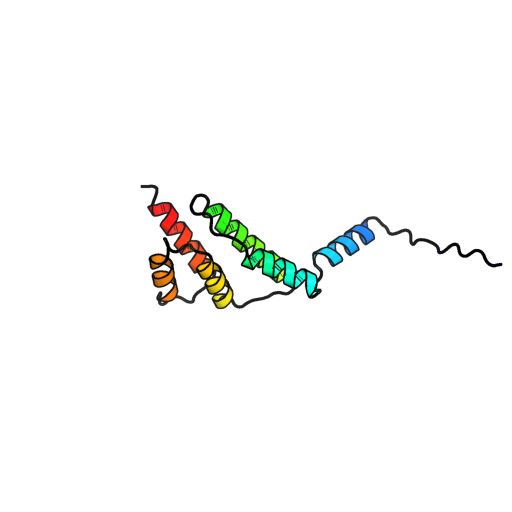PHE A 1 105 ? -12.841 5.105 -0.739 1.00 76.62 105 PHE A CA 1
ATOM 851 C C . PHE A 1 105 ? -12.480 4.371 0.561 1.00 76.62 105 PHE A C 1
ATOM 853 O O . PHE A 1 105 ? -12.934 4.748 1.643 1.00 76.62 105 PHE A O 1
ATOM 860 N N . THR A 1 106 ? -11.613 3.361 0.466 1.00 73.12 106 THR A N 1
ATOM 861 C CA . THR A 1 106 ? -11.128 2.594 1.621 1.00 73.12 106 THR A CA 1
ATOM 862 C C . THR A 1 106 ? -10.335 3.488 2.577 1.00 73.12 106 THR A C 1
ATOM 864 O O . THR A 1 106 ? -10.623 3.519 3.772 1.00 73.12 106 THR A O 1
ATOM 867 N N . LEU A 1 107 ? -9.376 4.263 2.060 1.00 80.44 107 LEU A N 1
ATOM 868 C CA . LEU A 1 107 ? -8.537 5.159 2.865 1.00 80.44 107 LEU A CA 1
ATOM 869 C C . LEU A 1 107 ? -9.348 6.312 3.475 1.00 80.44 107 LEU A C 1
ATOM 871 O O . LEU A 1 107 ? -9.166 6.638 4.646 1.00 80.44 107 LEU A O 1
ATOM 875 N N . TRP A 1 108 ? -10.286 6.885 2.717 1.00 80.12 108 TRP A N 1
ATOM 876 C CA . TRP A 1 108 ? -11.176 7.945 3.196 1.00 80.12 108 TRP A CA 1
ATOM 877 C C . TRP A 1 108 ? -12.071 7.481 4.352 1.00 80.12 108 TRP A C 1
ATOM 879 O O . TRP A 1 108 ? -12.250 8.197 5.341 1.00 80.12 108 TRP A O 1
ATOM 889 N N . THR A 1 109 ? -12.609 6.265 4.249 1.00 77.06 109 THR A N 1
ATOM 890 C CA . THR A 1 109 ? -13.489 5.695 5.276 1.00 77.06 109 THR A CA 1
ATOM 891 C C . THR A 1 109 ? -12.726 5.455 6.580 1.00 77.06 109 THR A C 1
ATOM 893 O O . THR A 1 109 ? -13.201 5.825 7.653 1.00 77.06 109 THR A O 1
ATOM 896 N N . VAL A 1 110 ? -11.504 4.920 6.494 1.00 80.56 110 VAL A N 1
ATOM 897 C CA . VAL A 1 110 ? -10.622 4.729 7.658 1.00 80.56 110 VAL A CA 1
ATOM 898 C C . VAL A 1 110 ? -10.295 6.056 8.337 1.00 80.56 110 VAL A C 1
ATOM 900 O O . VAL A 1 110 ? -10.410 6.163 9.557 1.00 80.56 110 VAL A O 1
ATOM 903 N N . GLN A 1 111 ? -9.938 7.077 7.554 1.00 80.69 111 GLN A N 1
ATOM 904 C CA . GLN A 1 111 ? -9.636 8.404 8.083 1.00 80.69 111 GLN A CA 1
ATOM 905 C C . GLN A 1 111 ? -10.831 8.998 8.835 1.00 80.69 111 GLN A C 1
ATOM 907 O O . GLN A 1 111 ? -10.682 9.531 9.932 1.00 80.69 111 GLN A O 1
ATOM 912 N N . SER A 1 112 ? -12.029 8.875 8.262 1.00 77.88 112 SER A N 1
ATOM 913 C CA . SER A 1 112 ? -13.256 9.416 8.849 1.00 77.88 112 SER A CA 1
ATOM 914 C C . SER A 1 112 ? -13.619 8.730 10.170 1.00 77.88 112 SER A C 1
ATOM 916 O O . SER A 1 112 ? -14.033 9.402 11.109 1.00 77.88 112 SER A O 1
ATOM 918 N N . CYS A 1 113 ? -13.413 7.414 10.286 1.00 72.94 113 CYS A N 1
ATOM 919 C CA . CYS A 1 113 ? -13.612 6.690 11.545 1.00 72.94 113 CYS A CA 1
ATOM 920 C C . CYS A 1 113 ? -12.575 7.059 12.614 1.00 72.94 113 CYS A C 1
ATOM 922 O O . CYS A 1 113 ? -12.945 7.200 13.777 1.00 72.94 113 CYS A O 1
ATOM 924 N N . SER A 1 114 ? -11.310 7.267 12.232 1.00 70.69 114 SER A N 1
ATOM 925 C CA . SER A 1 114 ? -10.268 7.722 13.164 1.00 70.69 114 SER A CA 1
ATOM 926 C C . SER A 1 114 ? -10.592 9.095 13.759 1.00 70.69 114 SER A C 1
ATOM 928 O O . SER A 1 114 ? -10.424 9.296 14.955 1.00 70.69 114 SER A O 1
ATOM 930 N N . LEU A 1 115 ? -11.106 10.025 12.946 1.00 60.34 115 LEU A N 1
ATOM 931 C CA . LEU A 1 115 ? -11.464 11.383 13.381 1.00 60.34 115 LEU A CA 1
ATOM 932 C C . LEU A 1 115 ? -12.721 11.438 14.270 1.00 60.34 115 LEU A C 1
ATOM 934 O O . LEU A 1 115 ? -12.936 12.421 14.976 1.00 60.34 115 LEU A O 1
ATOM 938 N N . LEU A 1 116 ? -13.572 10.409 14.232 1.00 59.16 116 LEU A N 1
ATOM 939 C CA . LEU A 1 116 ? -14.767 10.316 15.079 1.00 59.16 116 LEU A CA 1
ATOM 940 C C . LEU A 1 116 ? -14.474 9.732 16.470 1.00 59.16 116 LEU A C 1
ATOM 942 O O . LEU A 1 116 ? -15.281 9.933 17.371 1.00 59.16 116 LEU A O 1
ATOM 946 N N . GLY A 1 117 ? -13.344 9.035 16.649 1.00 54.41 117 GLY A N 1
ATOM 947 C CA . GLY A 1 117 ? -12.915 8.455 17.930 1.00 54.41 117 GLY A CA 1
ATOM 948 C C . GLY A 1 117 ? -12.145 9.409 18.856 1.00 54.41 117 GLY A C 1
ATOM 949 O O . GLY A 1 117 ? -11.867 9.040 19.990 1.00 54.41 117 GLY A O 1
ATOM 950 N N . GLU A 1 118 ? -11.812 10.620 18.397 1.00 48.31 118 GLU A N 1
ATOM 951 C CA . GLU A 1 118 ? -11.159 11.680 19.193 1.00 48.31 118 GLU A CA 1
ATOM 952 C C . GLU A 1 118 ? -12.159 12.638 19.887 1.00 48.31 118 GLU A C 1
ATOM 954 O O . GLU A 1 118 ? -11.773 13.723 20.326 1.00 48.31 118 GLU A O 1
ATOM 959 N N . LYS A 1 119 ? -13.444 12.273 19.989 1.00 38.31 119 LYS A N 1
ATOM 960 C CA . LYS A 1 119 ? -14.472 13.057 20.698 1.00 38.31 119 LYS A CA 1
ATOM 961 C C . LYS A 1 119 ? -15.011 12.356 21.933 1.00 38.31 119 LYS A C 1
ATOM 963 O O . LYS A 1 119 ? -15.244 11.131 21.858 1.00 38.31 119 LYS A O 1
#

Organism: NCBI:txid27349